Protein 3PM7 (pdb70)

Sequence (139 aa):
KEEFSYEILEEVAVLSENARGWRKELNLISWNGRPPKFDLREWAPDHEKGKGITLTNEEFAELSKTIKSLESYEILEEVAVLSENARGWRKELNLISWNGRPPKFDLREWAPDHEKGKGITLTNEEFAELSKTIKSLEH

Organism: Enterococcus faecalis (strain ATCC 700802 / V583) (NCBI:txid226185)

InterPro domains:
  IPR003173 Transcriptional coactivator p15 (PC4), C-terminal [PF02229] (21-67)
  IPR017154 PC4-like [PIRSF037246] (1-72)

B-factor: mean 55.72, std 22.99, range [24.29, 209.41]

Nearest PDB structures (foldseek):
  3pm7-assembly1_A  TM=9.996E-01  e=3.291E-12  Enterococcus faecalis
  3pm7-assembly1_B  TM=9.893E-01  e=1.223E-09  Enterococcus faecalis
  2ltd-assembly1_B  TM=9.680E-01  e=1.806E-06  Lactococcus lactis subsp. lactis Il1403
  4g06-assembly1_B  TM=9.735E-01  e=4.843E-06  Streptococcus pneumoniae
  2ltt-assembly1_B  TM=8.493E-01  e=4.843E-06  Lactococcus lactis subsp. lactis Il1403

Solvent-accessible surface area: 8720 Å² total

Foldseek 3Di:
DVLQVVFFPAFDDFDDADPQGKTFTWTFGDDPNHPTWTWTGIAGNVNPDTDTDTADVVRVVVVVVVVVVVD/DKDFPAFDDWDDADPQAKTFTWTWMDDPNDGTWTKTWIAHHVSPDTDTDTAHPVRVVVVVVVVVVCPD

Secondary structure (DSSP, 8-state):
-HHHHHHEEEEEEEEEE-TTS-EEEEEEE-GGGPPPEEEEEEE-TTS----EEEE-HHHHHHHHHHHH---/-EEEEEEEEEEEE-SSS-EEEEEEEEETTSPPEEEEEEE-GGG----EEEE-HHHHHHHHHHHH----

Structure (mmCIF, N/CA/C/O backbone):
data_3PM7
#
_entry.id   3PM7
#
_cell.length_a   78.851
_cell.length_b   78.851
_cell.length_c   59.384
_cell.angle_alpha   90.000
_cell.angle_beta   90.000
_cell.angle_gamma   120.000
#
_symmetry.space_group_name_H-M   'P 65'
#
loop_
_entity.id
_entity.type
_entity.pdbx_description
1 polymer 'Uncharacterized protein'
2 non-polymer 'SULFATE ION'
3 non-polymer DI(HYDROXYETHYL)ETHER
4 water water
#
loop_
_atom_site.group_PDB
_atom_site.id
_atom_site.type_symbol
_atom_site.label_atom_id
_atom_site.label_alt_id
_atom_site.label_comp_id
_atom_site.label_asym_id
_atom_site.label_entity_id
_atom_site.label_seq_id
_atom_site.pdbx_PDB_ins_code
_atom_site.Cartn_x
_atom_site.Cartn_y
_atom_site.Cartn_z
_atom_site.occupancy
_atom_site.B_iso_or_equiv
_atom_site.auth_seq_id
_atom_site.auth_comp_id
_atom_site.auth_asym_id
_atom_site.auth_atom_id
_atom_site.pdbx_PDB_model_num
ATOM 9 N N . LYS A 1 2 ? -6.658 38.763 19.065 1.00 112.57 2 LYS A N 1
ATOM 10 C CA . LYS A 1 2 ? -7.931 38.508 19.730 1.00 107.02 2 LYS A CA 1
ATOM 11 C C . LYS A 1 2 ? -8.280 39.593 20.747 1.00 100.85 2 LYS A C 1
ATOM 12 O O . LYS A 1 2 ? -7.512 39.865 21.673 1.00 99.29 2 LYS A O 1
ATOM 18 N N . GLU A 1 3 ? -9.440 40.216 20.562 1.00 95.60 3 GLU A N 1
ATOM 19 C CA . GLU A 1 3 ? -9.975 41.136 21.552 1.00 88.50 3 GLU A CA 1
ATOM 20 C C . GLU A 1 3 ? -10.499 40.305 22.713 1.00 78.65 3 GLU A C 1
ATOM 21 O O . GLU A 1 3 ? -10.854 40.834 23.767 1.00 78.31 3 GLU A O 1
ATOM 27 N N . GLU A 1 4 ? -10.553 38.993 22.505 1.00 70.60 4 GLU A N 1
ATOM 28 C CA . GLU A 1 4 ? -10.987 38.077 23.545 1.00 60.13 4 GLU A CA 1
ATOM 29 C C . GLU A 1 4 ? -9.899 37.963 24.600 1.00 50.18 4 GLU A C 1
ATOM 30 O O . GLU A 1 4 ? -10.168 38.002 25.801 1.00 47.71 4 GLU A O 1
ATOM 36 N N . PHE A 1 5 ? -8.659 37.838 24.154 1.00 47.35 5 PHE A N 1
ATOM 37 C CA . PHE A 1 5 ? -7.539 37.854 25.079 1.00 46.33 5 PHE A CA 1
ATOM 38 C C . PHE A 1 5 ? -7.489 39.178 25.859 1.00 47.79 5 PHE A C 1
ATOM 39 O O . PHE A 1 5 ? -7.247 39.186 27.065 1.00 48.81 5 PHE A O 1
ATOM 47 N N . SER A 1 6 ? -7.753 40.293 25.187 1.00 50.68 6 SER A N 1
ATOM 48 C CA . SER A 1 6 ? -7.648 41.599 25.840 1.00 52.96 6 SER A CA 1
ATOM 49 C C . SER A 1 6 ? -8.644 41.733 26.986 1.00 50.45 6 SER A C 1
ATOM 50 O O . SER A 1 6 ? -8.381 42.404 27.979 1.00 53.13 6 SER A O 1
ATOM 53 N N . TYR A 1 7 ? -9.795 41.089 26.844 1.00 44.63 7 TYR A N 1
ATOM 54 C CA . TYR A 1 7 ? -10.786 41.072 27.907 1.00 37.56 7 TYR A CA 1
ATOM 55 C C . TYR A 1 7 ? -10.368 40.141 29.060 1.00 36.01 7 TYR A C 1
ATOM 56 O O . TYR A 1 7 ? -10.618 40.418 30.242 1.00 36.84 7 TYR A O 1
ATOM 65 N N . GLU A 1 8 ? -9.741 39.024 28.716 1.00 33.66 8 GLU A N 1
ATOM 66 C CA . GLU A 1 8 ? -9.382 38.018 29.715 1.00 34.90 8 GLU A CA 1
ATOM 67 C C . GLU A 1 8 ? -8.133 38.405 30.517 1.00 33.14 8 GLU A C 1
ATOM 68 O O . GLU A 1 8 ? -8.016 38.067 31.697 1.00 33.36 8 GLU A O 1
ATOM 74 N N . ILE A 1 9 ? -7.211 39.130 29.893 1.00 33.48 9 ILE A N 1
ATOM 75 C CA . ILE A 1 9 ? -6.022 39.605 30.606 1.00 30.45 9 ILE A CA 1
ATOM 76 C C . ILE A 1 9 ? -6.386 40.804 31.463 1.00 34.55 9 ILE A C 1
ATOM 77 O O . ILE A 1 9 ? -6.718 41.869 30.948 1.00 39.83 9 ILE A O 1
ATOM 82 N N . LEU A 1 10 ? -6.356 40.631 32.778 1.00 34.78 10 LEU A N 1
ATOM 83 C CA . LEU A 1 10 ? -6.813 41.688 33.666 1.00 32.52 10 LEU A CA 1
ATOM 84 C C . LEU A 1 10 ? -5.671 42.635 33.976 1.00 35.30 10 LEU A C 1
ATOM 85 O O . LEU A 1 10 ? -5.867 43.842 34.069 1.00 34.76 10 LEU A O 1
ATOM 90 N N . GLU A 1 11 ? -4.479 42.077 34.134 1.00 33.71 11 GLU A N 1
ATOM 91 C CA . GLU A 1 11 ? -3.305 42.864 34.467 1.00 36.46 11 GLU A CA 1
ATOM 92 C C . GLU A 1 11 ? -2.080 42.212 33.849 1.00 36.64 11 GLU A C 1
ATOM 93 O O . GLU A 1 11 ? -1.874 41.008 33.989 1.00 31.13 11 GLU A O 1
ATOM 99 N N . GLU A 1 12 ? -1.265 42.993 33.154 1.00 37.83 12 GLU A N 1
ATOM 100 C CA . GLU A 1 12 ? 0.026 42.468 32.710 1.00 39.91 12 GLU A CA 1
ATOM 101 C C . GLU A 1 12 ? 1.004 42.773 33.808 1.00 39.34 12 GLU A C 1
ATOM 102 O O . GLU A 1 12 ? 1.357 43.929 34.022 1.00 39.49 12 GLU A O 1
ATOM 108 N N . VAL A 1 13 ? 1.437 41.730 34.512 1.00 33.21 13 VAL A N 1
ATOM 109 C CA . VAL A 1 13 ? 2.242 41.904 35.705 1.00 33.67 13 VAL A CA 1
ATOM 110 C C . VAL A 1 13 ? 3.771 41.936 35.452 1.00 38.36 13 VAL A C 1
ATOM 111 O O . VAL A 1 13 ? 4.493 42.674 36.116 1.00 38.59 13 VAL A O 1
ATOM 115 N N . ALA A 1 14 ? 4.261 41.121 34.523 1.00 34.50 14 ALA A N 1
ATOM 116 C CA . ALA A 1 14 ? 5.697 41.058 34.248 1.00 43.29 14 ALA A CA 1
ATOM 117 C C . ALA A 1 14 ? 5.978 40.476 32.872 1.00 42.37 14 ALA A C 1
ATOM 118 O O . ALA A 1 14 ? 5.281 39.560 32.421 1.00 34.34 14 ALA A O 1
ATOM 120 N N . VAL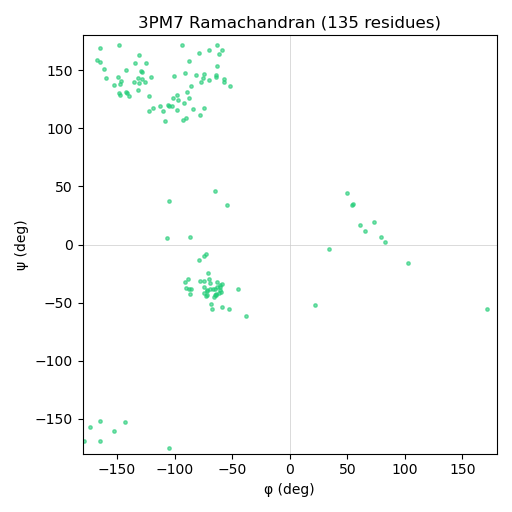 A 1 15 ? 7.006 41.010 32.214 1.00 40.90 15 VAL A N 1
ATOM 121 C CA . VAL A 1 15 ? 7.522 40.430 30.982 1.00 37.71 15 VAL A CA 1
ATOM 122 C C . VAL A 1 15 ? 8.876 39.848 31.342 1.00 39.18 15 VAL A C 1
ATOM 123 O O . VAL A 1 15 ? 9.787 40.593 31.709 1.00 40.06 15 VAL A O 1
ATOM 127 N N . LEU A 1 16 ? 8.997 38.524 31.250 1.00 32.41 16 LEU A N 1
ATOM 128 C CA . LEU A 1 16 ? 10.196 37.802 31.705 1.00 34.36 16 LEU A CA 1
ATOM 129 C C . LEU A 1 16 ? 11.267 37.673 30.622 1.00 36.68 16 LEU A C 1
ATOM 130 O O . LEU A 1 16 ? 12.457 37.576 30.924 1.00 40.91 16 LEU A O 1
ATOM 135 N N . SER A 1 17 ? 10.848 37.629 29.361 1.00 33.89 17 SER A N 1
ATOM 136 C CA . SER A 1 17 ? 11.802 37.492 28.270 1.00 38.31 17 SER A CA 1
ATOM 137 C C . SER A 1 17 ? 11.119 37.840 26.966 1.00 39.40 17 SER A C 1
ATOM 138 O O . SER A 1 17 ? 9.897 37.992 26.917 1.00 36.90 17 SER A O 1
ATOM 141 N N . GLU A 1 18 ? 11.904 37.983 25.904 1.00 35.67 18 GLU A N 1
ATOM 142 C CA . GLU A 1 18 ? 11.320 38.177 24.584 1.00 36.93 18 GLU A CA 1
ATOM 143 C C . GLU A 1 18 ? 12.230 37.525 23.558 1.00 39.77 18 GLU A C 1
ATOM 144 O O . GLU A 1 18 ? 13.441 37.649 23.649 1.00 38.18 18 GLU A O 1
ATOM 150 N N . ASN A 1 19 ? 11.670 36.841 22.571 1.00 37.85 19 ASN A N 1
ATOM 151 C CA . ASN A 1 19 ? 12.548 36.197 21.591 1.00 38.14 19 ASN A CA 1
ATOM 152 C C . ASN A 1 19 ? 12.563 36.952 20.268 1.00 38.31 19 ASN A C 1
ATOM 153 O O . ASN A 1 19 ? 11.941 38.011 20.133 1.00 36.77 19 ASN A O 1
ATOM 158 N N . ALA A 1 20 ? 13.252 36.386 19.290 1.00 32.73 20 ALA A N 1
ATOM 159 C CA . ALA A 1 20 ? 13.583 37.076 18.058 1.00 33.72 20 ALA A CA 1
ATOM 160 C C . ALA A 1 20 ? 12.373 37.239 17.170 1.00 36.08 20 ALA A C 1
ATOM 161 O O . ALA A 1 20 ? 12.427 37.936 16.140 1.00 39.70 20 ALA A O 1
ATOM 163 N N . ARG A 1 21 ? 11.278 36.592 17.567 1.00 36.79 21 ARG A N 1
ATOM 164 C CA . ARG A 1 21 ? 10.013 36.677 16.851 1.00 39.40 21 ARG A CA 1
ATOM 165 C C . ARG A 1 21 ? 9.022 37.548 17.629 1.00 40.40 21 ARG A C 1
ATOM 166 O O . ARG A 1 21 ? 7.835 37.648 17.281 1.00 38.50 21 ARG A O 1
ATOM 174 N N . GLY A 1 22 ? 9.493 38.159 18.711 1.00 36.46 22 GLY A N 1
ATOM 175 C CA . GLY A 1 22 ? 8.629 39.053 19.470 1.00 37.95 22 GLY A CA 1
ATOM 176 C C . GLY A 1 22 ? 7.718 38.363 20.467 1.00 39.93 22 GLY A C 1
ATOM 177 O O . GLY A 1 22 ? 6.935 39.019 21.142 1.00 45.46 22 GLY A O 1
ATOM 178 N N . TRP A 1 23 ? 7.811 37.048 20.588 1.00 32.97 23 TRP A N 1
ATOM 179 C CA . TRP A 1 23 ? 7.002 36.369 21.596 1.00 38.66 23 TRP A CA 1
ATOM 180 C C . TRP A 1 23 ? 7.622 36.658 22.951 1.00 40.55 23 TRP A C 1
ATOM 181 O O . TRP A 1 23 ? 8.840 36.789 23.062 1.00 35.41 23 TRP A O 1
ATOM 192 N N . ARG A 1 24 ? 6.794 36.751 23.987 1.00 40.38 24 ARG A N 1
ATOM 193 C CA . ARG A 1 24 ? 7.292 37.053 25.327 1.00 38.56 24 ARG A CA 1
ATOM 194 C C . ARG A 1 24 ? 6.779 36.037 26.333 1.00 35.65 24 ARG A C 1
ATOM 195 O O . ARG A 1 24 ? 5.621 35.632 26.268 1.00 36.48 24 ARG A O 1
ATOM 203 N N . LYS A 1 25 ? 7.613 35.668 27.297 1.00 31.60 25 LYS A N 1
ATOM 204 C CA . LYS A 1 25 ? 7.137 34.889 28.434 1.00 31.62 25 LYS A CA 1
ATOM 205 C C . LYS A 1 25 ? 6.655 35.871 29.480 1.00 34.96 25 LYS A C 1
ATOM 206 O O . LYS A 1 25 ? 7.391 36.796 29.848 1.00 33.60 25 LYS A O 1
ATOM 212 N N . GLU A 1 26 ? 5.412 35.712 29.938 1.00 34.04 26 GLU A N 1
ATOM 213 C CA . GLU A 1 26 ? 4.768 36.769 30.719 1.00 32.56 26 GLU A CA 1
ATOM 214 C C . GLU A 1 26 ? 4.122 36.245 31.980 1.00 35.02 26 GLU A C 1
ATOM 215 O O . GLU A 1 26 ? 3.558 35.176 31.970 1.00 31.59 26 GLU A O 1
ATOM 221 N N . LEU A 1 27 ? 4.179 37.010 33.062 1.00 35.11 27 LEU A N 1
ATOM 222 C CA . LEU A 1 27 ? 3.287 36.764 34.184 1.00 30.31 27 LEU A CA 1
ATOM 223 C C . LEU A 1 27 ? 2.118 37.727 34.042 1.00 31.90 27 LEU A C 1
ATOM 224 O O . LEU A 1 27 ? 2.308 38.951 34.102 1.00 31.18 27 LEU A O 1
ATOM 229 N N . ASN A 1 28 ? 0.915 37.195 33.842 1.00 28.00 28 ASN A N 1
ATOM 230 C CA . ASN A 1 28 ? -0.311 38.016 33.784 1.00 26.64 28 ASN A CA 1
ATOM 231 C C . ASN A 1 28 ? -1.347 37.540 34.777 1.00 29.03 28 ASN A C 1
ATOM 232 O O . ASN A 1 28 ? -1.337 36.371 35.158 1.00 27.98 28 ASN A O 1
AT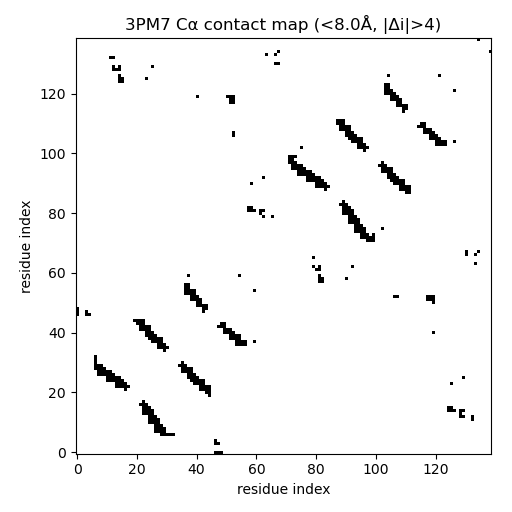OM 237 N N . LEU A 1 29 ? -2.253 38.436 35.180 1.00 28.79 29 LEU A N 1
ATOM 238 C CA . LEU A 1 29 ? -3.435 38.026 35.941 1.00 29.90 29 LEU A CA 1
ATOM 239 C C . LEU A 1 29 ? -4.590 37.878 34.961 1.00 27.78 29 LEU A C 1
ATOM 240 O O . LEU A 1 29 ? -4.906 38.798 34.213 1.00 30.96 29 LEU A O 1
ATOM 245 N N . ILE A 1 30 ? -5.209 36.708 34.942 1.00 25.03 30 ILE A N 1
ATOM 246 C CA . ILE A 1 30 ? -6.127 36.379 33.868 1.00 27.45 30 ILE A CA 1
ATOM 247 C C . ILE A 1 30 ? -7.403 35.744 34.394 1.00 28.19 30 ILE A C 1
ATOM 248 O O . ILE A 1 30 ? -7.361 34.930 35.334 1.00 27.82 30 ILE A O 1
ATOM 253 N N . SER A 1 31 ? -8.527 36.137 33.801 1.00 28.91 31 SER A N 1
ATOM 254 C CA . SER A 1 31 ? -9.785 35.457 34.024 1.00 27.62 31 SER A CA 1
ATOM 255 C C . SER A 1 31 ? -10.097 34.708 32.728 1.00 30.72 31 SER A C 1
ATOM 256 O O . SER A 1 31 ? -10.438 35.334 31.733 1.00 31.55 31 SER A O 1
ATOM 259 N N . TRP A 1 32 ? -9.943 33.381 32.714 1.00 28.82 32 TRP A N 1
ATOM 260 C CA . TRP A 1 32 ? -10.385 32.597 31.545 1.00 31.11 32 TRP A CA 1
ATOM 261 C C . TRP A 1 32 ? -11.904 32.485 31.542 1.00 33.45 32 TRP A C 1
ATOM 262 O O . TRP A 1 32 ? -12.490 31.924 32.470 1.00 32.99 32 TRP A O 1
ATOM 273 N N . ASN A 1 33 ? -12.545 33.030 30.507 1.00 34.93 33 ASN A N 1
ATOM 274 C CA . ASN A 1 33 ? -13.978 32.870 30.314 1.00 36.21 33 ASN A CA 1
ATOM 275 C C . ASN A 1 33 ? -14.804 33.181 31.556 1.00 35.32 33 ASN A C 1
ATOM 276 O O . ASN A 1 33 ? -15.722 32.432 31.872 1.00 35.25 33 ASN A O 1
ATOM 281 N N . GLY A 1 34 ? -14.499 34.273 32.259 1.00 29.02 34 GLY A N 1
ATOM 282 C CA . GLY A 1 34 ? -15.327 34.701 33.382 1.00 27.27 34 GLY A CA 1
ATOM 283 C C . GLY A 1 34 ? -15.074 33.917 34.664 1.00 32.33 34 GLY A C 1
ATOM 284 O O . GLY A 1 34 ? -15.783 34.078 35.661 1.00 35.36 34 GLY A O 1
ATOM 285 N N . ARG A 1 35 ? -14.061 33.061 34.649 1.00 27.93 35 ARG A N 1
ATOM 286 C CA . ARG A 1 35 ? -13.721 32.278 35.827 1.00 32.73 35 ARG A CA 1
ATOM 287 C C . ARG A 1 35 ? -12.934 33.137 36.835 1.00 36.05 35 ARG A C 1
ATOM 288 O O . ARG A 1 35 ? -12.442 34.219 36.487 1.00 34.01 35 ARG A O 1
ATOM 296 N N . PRO A 1 36 ? -12.826 32.668 38.091 1.00 35.67 36 PRO A N 1
ATOM 297 C CA . PRO A 1 36 ? -12.013 33.399 39.062 1.00 35.22 36 PRO A CA 1
ATOM 298 C C . PRO A 1 36 ? -10.610 33.680 38.522 1.00 32.73 36 PRO A C 1
ATOM 299 O O . PRO A 1 36 ? -10.001 32.806 37.893 1.00 32.31 36 PRO A O 1
ATOM 303 N N . PRO A 1 37 ? -10.110 34.915 38.737 1.00 30.04 37 PRO A N 1
ATOM 304 C CA . PRO A 1 37 ? -8.811 35.308 38.193 1.00 28.58 37 PRO A CA 1
ATOM 305 C C 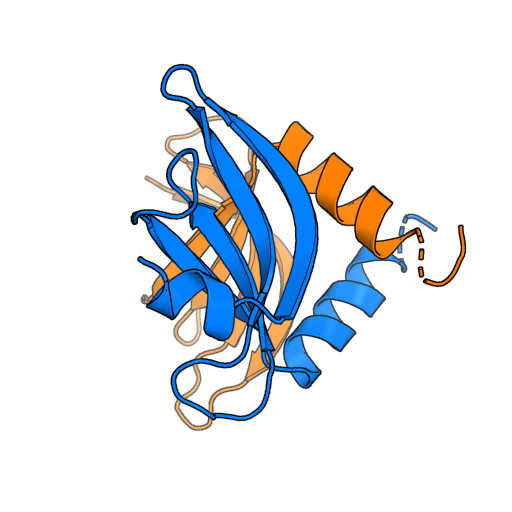. PRO A 1 37 ? -7.676 34.509 38.780 1.00 28.48 37 PRO A C 1
ATOM 306 O O . PRO A 1 37 ? -7.689 34.172 39.963 1.00 30.10 37 PRO A O 1
ATOM 310 N N . LYS A 1 38 ? -6.680 34.225 37.950 1.00 27.30 38 LYS A N 1
ATOM 311 C CA . LYS A 1 38 ? -5.511 33.492 38.391 1.00 31.14 38 LYS A CA 1
ATOM 312 C C . LYS A 1 38 ? -4.246 34.037 37.727 1.00 29.15 38 LYS A C 1
ATOM 313 O O . LYS A 1 38 ? -4.283 34.528 36.605 1.00 31.89 38 LYS A O 1
ATOM 319 N N . PHE A 1 39 ? -3.119 33.944 38.416 1.00 28.91 39 PHE A N 1
ATOM 320 C CA . PHE A 1 39 ? -1.851 34.256 37.788 1.00 29.62 39 PHE A CA 1
ATOM 321 C C . PHE A 1 39 ? -1.493 33.188 36.766 1.00 34.64 39 PHE A C 1
ATOM 322 O O . PHE A 1 39 ? -1.734 32.008 36.981 1.00 36.59 39 PHE A O 1
ATOM 330 N N . ASP A 1 40 ? -0.914 33.623 35.653 1.00 33.54 40 ASP A N 1
ATOM 331 C CA . ASP A 1 40 ? -0.713 32.784 34.485 1.00 31.85 40 ASP A CA 1
ATOM 332 C C . ASP A 1 40 ? 0.675 33.106 33.935 1.00 32.05 40 ASP A C 1
ATOM 333 O O . ASP A 1 40 ? 1.019 34.278 33.717 1.00 27.43 40 ASP A O 1
ATOM 338 N N . LEU A 1 41 ? 1.477 32.070 33.730 1.00 29.75 41 LEU A N 1
ATOM 339 C CA . LEU A 1 41 ? 2.870 32.241 33.302 1.00 31.55 41 LEU A CA 1
ATOM 340 C C . LEU A 1 41 ? 3.027 31.489 31.993 1.00 29.33 41 LEU A C 1
ATOM 341 O O . LEU A 1 41 ? 2.886 30.276 31.956 1.00 33.44 41 LEU A O 1
ATOM 346 N N . ARG A 1 42 ? 3.293 32.202 30.908 1.00 30.51 42 ARG A N 1
ATOM 347 C CA . ARG A 1 42 ? 3.099 31.603 29.604 1.00 29.42 42 ARG A CA 1
ATOM 348 C C . ARG A 1 42 ? 3.742 32.454 28.515 1.00 30.34 42 ARG A C 1
ATOM 349 O O . ARG A 1 42 ? 3.947 33.650 28.698 1.00 35.06 42 ARG A O 1
ATOM 357 N N . GLU A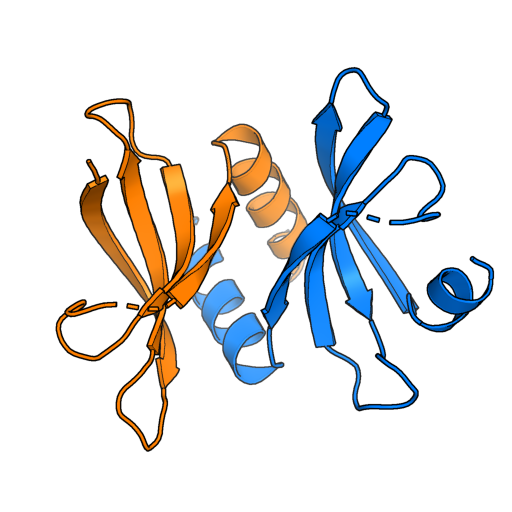 1 43 ? 4.031 31.845 27.372 1.00 30.59 43 GLU A N 1
ATOM 358 C CA . GLU A 1 43 ? 4.557 32.566 26.214 1.00 38.24 43 GLU A CA 1
ATOM 359 C C . GLU A 1 43 ? 3.395 33.154 25.390 1.00 39.64 43 GLU A C 1
ATOM 360 O O . GLU A 1 43 ? 2.392 32.483 25.169 1.00 35.82 43 GLU A O 1
ATOM 366 N N . TRP A 1 44 ? 3.536 34.409 24.951 1.00 35.71 44 TRP A N 1
ATOM 367 C CA . TRP A 1 44 ? 2.496 35.092 24.183 1.00 34.02 44 TRP A CA 1
ATOM 368 C C . TRP A 1 44 ? 3.072 35.743 22.934 1.00 42.37 44 TRP A C 1
ATOM 369 O O . TRP A 1 44 ? 4.146 36.360 22.992 1.00 41.22 44 TRP A O 1
ATOM 380 N N . ALA A 1 45 ? 2.348 35.645 21.823 1.00 41.33 45 ALA A N 1
ATOM 381 C CA . ALA A 1 45 ? 2.742 36.326 20.593 1.00 39.30 45 ALA A CA 1
ATOM 382 C C . ALA A 1 45 ? 2.772 37.835 20.819 1.00 44.22 45 ALA A C 1
ATOM 383 O O . ALA A 1 45 ? 2.209 38.321 21.800 1.00 43.66 45 ALA A O 1
ATOM 385 N N . PRO A 1 46 ? 3.425 38.585 19.907 1.00 49.74 46 PRO A N 1
ATOM 386 C CA . PRO A 1 46 ? 3.619 40.041 20.016 1.00 52.54 46 PRO A CA 1
ATOM 387 C C . PRO A 1 46 ? 2.436 40.846 20.593 1.00 56.99 46 PRO A C 1
ATOM 388 O O . PRO A 1 46 ? 2.588 41.505 21.631 1.00 64.63 46 PRO A O 1
ATOM 392 N N . ASP A 1 47 ? 1.283 40.822 19.942 1.00 45.72 47 ASP A N 1
ATOM 393 C CA . ASP A 1 47 ? 0.151 41.601 20.452 1.00 52.37 47 ASP A CA 1
ATOM 394 C C . ASP A 1 47 ? -0.894 40.700 21.126 1.00 45.66 47 ASP A C 1
ATOM 395 O O . ASP A 1 47 ? -2.110 40.933 21.021 1.00 38.98 47 ASP A O 1
ATOM 400 N N . HIS A 1 48 ? -0.402 39.680 21.823 1.00 43.91 48 HIS A N 1
ATOM 401 C CA . HIS A 1 48 ? -1.254 38.707 22.489 1.00 44.80 48 HIS A CA 1
ATOM 402 C C . HIS A 1 48 ? -2.258 38.095 21.525 1.00 48.98 48 HIS A C 1
ATOM 403 O O . HIS A 1 48 ? -3.375 37.779 21.920 1.00 50.91 48 HIS A O 1
ATOM 410 N N . GLU A 1 49 ? -1.870 37.921 20.271 1.00 48.50 49 GLU A N 1
ATOM 411 C CA . GLU A 1 49 ? -2.811 37.417 19.274 1.00 54.82 49 GLU A CA 1
ATOM 412 C C . GLU A 1 49 ? -2.968 35.904 19.405 1.00 53.07 49 GLU A C 1
ATOM 413 O O . GLU A 1 49 ? -3.866 35.307 18.826 1.00 52.13 49 GLU A O 1
ATOM 419 N N . LYS A 1 50 ? -2.072 35.288 20.164 1.00 51.32 50 LYS A N 1
ATOM 420 C CA . LYS A 1 50 ? -2.023 33.843 20.270 1.00 46.42 50 LYS A CA 1
ATOM 421 C C . LYS A 1 50 ? -1.168 33.488 21.464 1.00 41.87 50 LYS A C 1
ATOM 422 O O . LYS A 1 50 ? -0.196 34.196 21.773 1.00 36.59 50 LYS A O 1
ATOM 436 N N . GLY A 1 52 ? 1.022 30.488 23.880 1.00 38.82 52 GLY A N 1
ATOM 437 C CA . GLY A 1 52 ? 1.800 29.271 23.778 1.00 44.84 52 GLY A CA 1
ATOM 438 C C . GLY A 1 52 ? 1.634 28.516 25.071 1.00 47.41 52 GLY A C 1
ATOM 439 O O . GLY A 1 52 ? 0.699 28.775 25.831 1.00 45.10 52 GLY A O 1
ATOM 440 N N . LYS A 1 53 ? 2.565 27.608 25.330 1.00 55.08 53 LYS A N 1
ATOM 441 C CA . LYS A 1 53 ? 2.507 26.723 26.481 1.00 56.60 53 LYS A CA 1
ATOM 442 C C . LYS A 1 53 ? 2.858 27.457 27.759 1.00 45.74 53 LYS A C 1
ATOM 443 O O . LYS A 1 53 ? 3.721 28.337 27.773 1.00 50.41 53 LYS A O 1
ATOM 449 N N . GLY A 1 54 ? 2.177 27.103 28.842 1.00 40.09 54 GLY A N 1
ATOM 450 C CA . GLY A 1 54 ? 2.479 27.726 30.113 1.00 40.52 54 GLY A CA 1
ATOM 451 C C . GLY A 1 54 ? 1.703 27.068 31.220 1.00 37.94 54 GLY A C 1
ATOM 452 O O . GLY A 1 54 ? 1.277 25.938 31.079 1.00 42.03 54 GLY A O 1
ATOM 453 N N . ILE A 1 55 ? 1.496 27.791 32.314 1.00 33.85 55 ILE A N 1
ATOM 454 C CA . ILE A 1 55 ? 0.887 27.188 33.493 1.00 32.86 55 ILE A CA 1
ATOM 455 C C . ILE A 1 55 ? 0.082 28.252 34.251 1.00 35.89 55 ILE A C 1
ATOM 456 O O . ILE A 1 55 ? 0.457 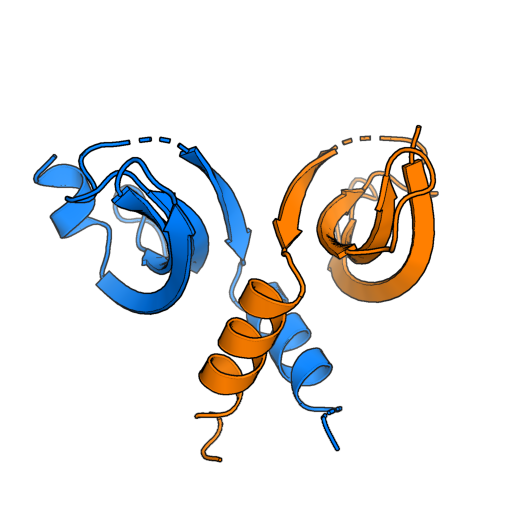29.417 34.308 1.00 33.57 55 ILE A O 1
ATOM 461 N N . THR A 1 56 ? -1.036 27.855 34.826 1.00 34.15 56 THR A N 1
ATOM 462 C CA . THR A 1 56 ? -1.818 28.783 35.637 1.00 42.19 56 THR A CA 1
ATOM 463 C C . THR A 1 56 ? -1.503 28.497 37.106 1.00 46.16 56 THR A C 1
ATOM 464 O O . THR A 1 56 ? -1.228 27.356 37.471 1.00 48.99 56 THR A O 1
ATOM 468 N N . LEU A 1 57 ? -1.481 29.527 37.942 1.00 37.38 57 LEU A N 1
ATOM 469 C CA . LEU A 1 57 ? -1.309 29.298 39.374 1.00 39.81 57 LEU A CA 1
ATOM 470 C C . LEU A 1 57 ? -2.578 29.672 40.123 1.00 48.79 57 LEU A C 1
ATOM 471 O O . LEU A 1 57 ? -3.003 30.827 40.080 1.00 48.89 57 LEU A O 1
ATOM 476 N N . THR A 1 58 ? -3.186 28.709 40.807 1.00 52.66 58 THR A N 1
ATOM 477 C CA . THR A 1 58 ? -4.279 29.051 41.710 1.00 57.26 58 THR A CA 1
ATOM 478 C C . THR A 1 58 ? -3.676 30.016 42.714 1.00 59.11 58 THR A C 1
ATOM 479 O O . THR A 1 58 ? -2.452 30.169 42.770 1.00 57.88 58 THR A O 1
ATOM 483 N N . ASN A 1 59 ? -4.508 30.682 43.502 1.00 58.44 59 ASN A N 1
ATOM 484 C CA . ASN A 1 59 ? -3.982 31.690 44.420 1.00 61.79 59 ASN A CA 1
ATOM 485 C C . ASN A 1 59 ? -3.197 31.070 45.579 1.00 58.66 59 ASN A C 1
ATOM 486 O O . ASN A 1 59 ? -2.324 31.717 46.170 1.00 51.85 59 ASN A O 1
ATOM 491 N N . GLU A 1 60 ? -3.506 29.810 45.882 1.00 59.13 60 GLU A N 1
ATOM 492 C CA . GLU A 1 60 ? -2.797 29.076 46.920 1.00 64.49 60 GLU A CA 1
ATOM 493 C C . GLU A 1 60 ? -1.379 28.724 46.452 1.00 62.54 60 GLU A C 1
ATOM 494 O O . GLU A 1 60 ? -0.424 28.805 47.225 1.00 62.24 60 GLU A O 1
ATOM 500 N N . GLU A 1 61 ? -1.250 28.349 45.181 1.00 56.30 61 GLU A N 1
ATOM 501 C CA . GLU A 1 61 ? 0.049 28.063 44.586 1.00 53.71 61 GLU A CA 1
ATOM 502 C C . GLU A 1 61 ? 0.886 29.327 44.440 1.00 51.92 61 GLU A C 1
ATOM 503 O O . GLU A 1 61 ? 2.101 29.308 44.655 1.00 47.86 61 GLU A O 1
ATOM 509 N N . PHE A 1 62 ? 0.242 30.430 44.079 1.00 47.79 62 PHE A N 1
ATOM 510 C CA . PHE A 1 62 ? 0.990 31.659 43.877 1.00 49.27 62 PHE A CA 1
ATOM 511 C C . PHE A 1 62 ? 1.512 32.227 45.189 1.00 52.01 62 PHE A C 1
ATOM 512 O O . PHE A 1 62 ? 2.539 32.903 45.211 1.00 48.27 62 PHE A O 1
ATOM 520 N N . ALA A 1 63 ? 0.791 31.979 46.279 1.00 54.93 63 ALA A N 1
ATOM 521 C CA . ALA A 1 63 ? 1.242 32.457 47.577 1.00 55.01 63 ALA A CA 1
ATOM 522 C C . ALA A 1 63 ? 2.442 31.627 48.008 1.00 56.54 63 ALA A C 1
ATOM 523 O O . ALA A 1 63 ? 3.425 32.171 48.500 1.00 61.25 63 ALA A O 1
ATOM 525 N N . GLU A 1 64 ? 2.359 30.314 47.811 1.00 59.47 64 GLU A N 1
ATOM 526 C CA . GLU A 1 64 ? 3.477 29.398 48.082 1.00 63.11 64 GLU A CA 1
ATOM 527 C C . GLU A 1 64 ? 4.705 29.690 47.229 1.00 58.98 64 GLU A C 1
ATOM 528 O O . GLU A 1 64 ? 5.828 29.628 47.712 1.00 64.55 64 GLU A O 1
ATOM 534 N N . LEU A 1 65 ? 4.491 29.983 45.952 1.00 52.68 65 LEU A N 1
ATOM 535 C CA . LEU A 1 65 ? 5.581 30.387 45.087 1.00 48.86 65 LEU A CA 1
ATOM 536 C C . LEU A 1 65 ? 6.201 31.651 45.646 1.00 51.42 65 LEU A C 1
ATOM 537 O O . LEU A 1 65 ? 7.419 31.827 45.636 1.00 48.95 65 LEU A O 1
ATOM 542 N N . SER A 1 66 ? 5.343 32.530 46.148 1.00 51.04 66 SER A N 1
ATOM 543 C CA . SER A 1 66 ? 5.764 33.845 46.622 1.00 53.68 66 SER A CA 1
ATOM 544 C C . SER A 1 66 ? 6.503 33.778 47.969 1.00 52.24 66 SER A C 1
ATOM 545 O O . SER A 1 66 ? 7.511 34.453 48.165 1.00 49.80 66 SER A O 1
ATOM 548 N N . LYS A 1 67 ? 6.006 32.955 48.889 1.00 55.27 67 LYS A N 1
ATOM 549 C CA . LYS A 1 67 ? 6.700 32.701 50.148 1.00 61.13 67 LYS A CA 1
ATOM 550 C C . LYS A 1 67 ? 8.078 32.078 49.900 1.00 64.00 67 LYS A C 1
ATOM 551 O O . LYS A 1 67 ? 9.043 32.366 50.610 1.00 68.23 67 LYS A O 1
ATOM 557 N N . THR A 1 68 ? 8.158 31.227 48.883 1.00 57.63 68 THR A N 1
ATOM 558 C CA . THR A 1 68 ? 9.403 30.571 48.504 1.00 54.07 68 THR A CA 1
ATOM 559 C C . THR A 1 68 ? 10.409 31.558 47.928 1.00 53.87 68 THR A 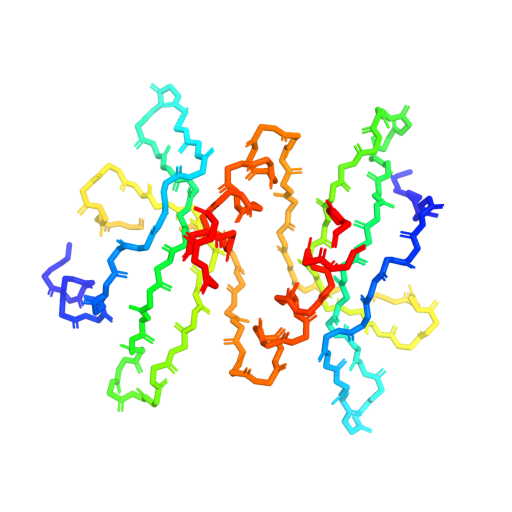C 1
ATOM 560 O O . THR A 1 68 ? 11.571 31.620 48.359 1.00 51.66 68 THR A O 1
ATOM 564 N N . ILE A 1 69 ? 9.959 32.337 46.953 1.00 51.16 69 ILE A N 1
ATOM 565 C CA . ILE A 1 69 ? 10.833 33.302 46.303 1.00 55.71 69 ILE A CA 1
ATOM 566 C C . ILE A 1 69 ? 11.373 34.340 47.294 1.00 60.71 69 ILE A C 1
ATOM 567 O O . ILE A 1 69 ? 12.524 34.774 47.185 1.00 58.11 69 ILE A O 1
ATOM 572 N N . LYS A 1 70 ? 10.550 34.705 48.274 1.00 62.32 70 LYS A N 1
ATOM 573 C CA . LYS A 1 70 ? 10.952 35.649 49.314 1.00 69.04 70 LYS A CA 1
ATOM 574 C C . LYS A 1 70 ? 12.035 35.090 50.234 1.00 69.53 70 LYS A C 1
ATOM 575 O O . LYS A 1 70 ? 13.089 35.705 50.416 1.00 64.38 70 LYS A O 1
ATOM 581 N N . SER A 1 71 ? 11.764 33.933 50.827 1.00 74.77 71 SER A N 1
ATOM 582 C CA . SER A 1 71 ? 12.711 33.293 51.736 1.00 79.04 71 SER A CA 1
ATOM 583 C C . SER A 1 71 ? 13.968 32.885 50.989 1.00 78.23 71 SER A C 1
ATOM 584 O O . SER A 1 71 ? 15.024 32.670 51.578 1.00 82.30 71 SER A O 1
ATOM 595 N N . LEU A 1 73 ? 15.537 34.647 48.985 1.00 80.99 73 LEU A N 1
ATOM 596 C CA . LEU A 1 73 ? 16.105 35.921 48.576 1.00 83.41 73 LEU A CA 1
ATOM 597 C C . LEU A 1 73 ? 16.574 36.640 49.839 1.00 91.46 73 LEU A C 1
ATOM 598 O O . LEU A 1 73 ? 17.177 37.713 49.776 1.00 92.34 73 LEU A O 1
ATOM 603 N N . GLU A 1 74 ? 16.299 36.011 50.981 1.00 95.82 74 GLU A N 1
ATOM 604 C CA . GLU A 1 74 ? 16.655 36.533 52.299 1.00 101.08 74 GLU A CA 1
ATOM 605 C C . GLU A 1 74 ? 15.671 37.603 52.767 1.00 103.71 74 GLU A C 1
ATOM 606 O O . GLU A 1 74 ? 14.543 37.296 53.158 1.00 104.05 74 GLU A O 1
ATOM 612 N N . SER B 1 6 ? 18.159 12.185 29.777 1.00 69.08 6 SER B N 1
ATOM 613 C CA . SER B 1 6 ? 17.076 13.082 29.364 1.00 68.13 6 SER B CA 1
ATOM 614 C C . SER B 1 6 ? 16.893 14.261 30.320 1.00 58.33 6 SER B C 1
ATOM 615 O O . SER B 1 6 ? 17.226 15.399 29.979 1.00 58.06 6 SER B O 1
ATOM 618 N N . TYR B 1 7 ? 16.356 14.008 31.510 1.00 54.50 7 TYR B N 1
ATOM 619 C CA . TYR B 1 7 ? 16.285 15.071 32.522 1.00 53.85 7 TYR B CA 1
ATOM 620 C C . TYR B 1 7 ? 16.727 14.552 33.891 1.00 46.92 7 TYR B C 1
ATOM 621 O O . TYR B 1 7 ? 16.675 13.366 34.148 1.00 43.17 7 TYR B O 1
ATOM 630 N N . GLU B 1 8 ? 17.171 15.457 34.757 1.00 46.17 8 GLU B N 1
ATOM 631 C CA . GLU B 1 8 ? 17.486 15.101 36.136 1.00 47.10 8 GLU B CA 1
ATOM 632 C C . GLU B 1 8 ? 17.072 16.220 37.072 1.00 42.59 8 GLU B C 1
ATOM 633 O O . GLU B 1 8 ? 17.389 17.384 36.842 1.00 42.47 8 GLU B O 1
ATOM 639 N N . ILE B 1 9 ? 16.371 15.863 38.137 1.00 40.87 9 ILE B N 1
ATOM 640 C CA . ILE B 1 9 ? 15.979 16.850 39.126 1.00 44.90 9 ILE B CA 1
ATOM 641 C C . ILE B 1 9 ? 17.156 17.037 40.081 1.00 44.23 9 ILE B C 1
ATOM 642 O O . ILE B 1 9 ? 17.563 16.107 40.760 1.00 41.09 9 ILE B O 1
ATOM 647 N N . LEU B 1 10 ? 17.720 18.242 40.102 1.00 40.12 10 LEU B N 1
ATOM 648 C CA . LEU B 1 10 ? 18.918 18.502 40.891 1.00 37.40 10 LEU B CA 1
ATOM 649 C C . LEU B 1 10 ? 18.559 18.982 42.287 1.00 40.61 10 LEU B C 1
ATOM 650 O O . LEU B 1 10 ? 19.281 18.720 43.236 1.00 43.45 10 LEU B O 1
ATOM 655 N N . GLU B 1 11 ? 17.445 19.702 42.400 1.00 39.74 11 GLU B N 1
ATOM 656 C CA . GLU B 1 11 ? 16.898 20.088 43.696 1.00 45.51 11 GLU B CA 1
ATOM 657 C C . GLU B 1 11 ? 15.396 20.275 43.600 1.00 43.94 11 GLU B C 1
ATOM 658 O O . GLU B 1 11 ? 14.892 20.858 42.639 1.00 36.04 11 GLU B O 1
ATOM 664 N N . GLU B 1 12 ? 14.690 19.777 44.606 1.00 44.57 12 GLU B N 1
ATOM 665 C CA . GLU B 1 12 ? 13.272 20.059 44.756 1.00 44.02 12 GLU B CA 1
ATOM 666 C C . GLU B 1 12 ? 13.138 21.277 45.664 1.00 45.06 12 GLU B C 1
ATOM 667 O O . GLU B 1 12 ? 13.370 21.191 46.871 1.00 44.86 12 GLU B O 1
ATOM 673 N N . VAL B 1 13 ? 12.767 22.415 45.077 1.00 39.08 13 VAL B N 1
ATOM 674 C CA . VAL B 1 13 ? 12.819 23.678 45.797 1.00 42.52 13 VAL B CA 1
ATOM 675 C C . VAL B 1 13 ? 11.547 23.957 46.609 1.00 50.08 13 VAL B C 1
ATOM 676 O O . VAL B 1 13 ? 11.628 24.417 47.751 1.00 53.15 13 VAL B O 1
ATOM 680 N N . ALA B 1 14 ? 10.384 23.682 46.016 1.00 47.56 14 ALA B N 1
ATOM 681 C CA . ALA B 1 14 ? 9.107 23.831 46.716 1.00 44.60 14 ALA B CA 1
ATOM 682 C C . ALA B 1 14 ? 7.964 23.073 46.058 1.00 47.81 14 ALA B C 1
ATOM 683 O O . ALA B 1 14 ? 7.947 22.849 44.842 1.00 44.35 14 ALA B O 1
ATOM 685 N N . VAL B 1 15 ? 7.005 22.675 46.888 1.00 53.26 15 VAL B N 1
ATOM 686 C CA . VAL B 1 15 ? 5.754 22.108 46.417 1.00 58.22 15 VAL B CA 1
ATOM 687 C C . VAL B 1 15 ? 4.687 23.179 46.581 1.00 56.94 15 VAL B C 1
ATOM 688 O O . VAL B 1 15 ? 4.437 23.647 47.688 1.00 59.45 15 VAL B O 1
ATOM 692 N N . LEU B 1 16 ? 4.073 23.592 45.483 1.00 53.91 16 LEU B N 1
ATOM 693 C CA . LEU B 1 16 ? 3.086 24.666 45.555 1.00 54.90 16 LEU B CA 1
ATOM 694 C C . LEU B 1 16 ? 1.699 24.144 45.894 1.00 59.43 16 LEU B C 1
ATOM 695 O O . LEU B 1 16 ? 0.953 24.787 46.626 1.00 63.38 16 LEU B O 1
ATOM 700 N N . SER B 1 17 ? 1.353 22.986 45.344 1.00 61.74 17 SER B N 1
ATOM 701 C CA . SER B 1 17 ? 0.022 22.430 45.528 1.00 67.03 17 SER B CA 1
ATOM 702 C C . SER B 1 17 ? 0.038 20.909 45.539 1.00 70.07 17 SER B C 1
ATOM 703 O O . SER B 1 17 ? 1.039 20.283 45.204 1.00 68.73 17 SER B O 1
ATOM 706 N N . GLU B 1 18 ? -1.115 20.340 45.871 1.00 75.56 18 GLU B N 1
ATOM 707 C CA . GLU B 1 18 ? -1.261 18.940 46.218 1.00 82.89 18 GLU B CA 1
ATOM 708 C C . GLU B 1 18 ? -2.564 18.386 45.630 1.00 84.16 18 GLU B C 1
ATOM 709 O O . GLU B 1 18 ? -3.635 18.972 45.800 1.00 80.66 18 GLU B O 1
ATOM 715 N N . ASN B 1 19 ? -2.472 17.254 44.944 1.00 86.66 19 ASN B N 1
ATOM 716 C CA . ASN B 1 19 ? -3.640 16.596 44.367 1.00 88.34 19 ASN B CA 1
ATOM 717 C C . ASN B 1 19 ? -4.291 15.647 45.359 1.00 90.84 19 ASN B C 1
ATOM 718 O O . ASN B 1 19 ? -3.649 15.191 46.304 1.00 89.94 19 ASN B O 1
ATOM 723 N N . ALA B 1 20 ? -5.566 15.340 45.139 1.00 94.81 20 ALA B N 1
ATOM 724 C CA . ALA B 1 20 ? -6.196 14.235 45.843 1.00 100.49 20 ALA B CA 1
ATOM 725 C C . ALA B 1 20 ? -5.654 12.958 45.212 1.00 106.12 20 ALA B C 1
ATOM 726 O O . ALA B 1 20 ? -5.481 11.933 45.872 1.00 108.39 20 ALA B O 1
ATOM 728 N N . ARG B 1 21 ? -5.356 13.052 43.921 1.00 108.00 21 ARG B N 1
ATOM 729 C CA . ARG B 1 21 ? -4.864 11.924 43.146 1.00 109.75 21 ARG B CA 1
ATOM 730 C C . ARG B 1 21 ? -3.338 11.763 43.228 1.00 104.61 21 ARG B C 1
ATOM 731 O O . ARG B 1 21 ? -2.760 10.936 42.524 1.00 104.48 21 ARG B O 1
ATOM 739 N N . GLY B 1 22 ? -2.693 12.561 44.080 1.00 100.24 22 GLY B N 1
ATOM 740 C CA . GLY B 1 22 ? -1.273 12.402 44.376 1.00 95.35 22 GLY B CA 1
ATOM 741 C C . GLY B 1 22 ? -0.325 13.385 43.702 1.00 86.97 22 GLY B C 1
ATOM 742 O O . GLY B 1 22 ? 0.841 13.522 44.097 1.00 85.72 22 GLY B O 1
ATOM 743 N N . TRP B 1 23 ? -0.822 14.070 42.679 1.00 78.11 23 TRP B N 1
ATOM 744 C CA . TRP B 1 23 ? 0.015 14.955 41.880 1.00 76.25 23 TRP B CA 1
ATOM 745 C C . TRP B 1 23 ? 0.319 16.282 42.571 1.00 75.87 23 TRP B C 1
ATOM 746 O O . TRP B 1 23 ? -0.547 16.872 43.218 1.00 77.97 23 TRP B O 1
ATOM 757 N N . ARG B 1 24 ? 1.556 16.746 42.422 1.00 71.11 24 ARG B N 1
ATOM 758 C CA . ARG B 1 24 ? 1.977 18.008 43.019 1.00 67.52 24 ARG B CA 1
ATOM 759 C C . ARG B 1 24 ? 2.448 18.980 41.954 1.00 62.03 24 ARG B C 1
ATOM 760 O O . ARG B 1 24 ? 3.046 18.574 40.957 1.00 59.13 24 ARG B O 1
ATOM 768 N N . LYS B 1 25 ? 2.164 20.263 42.160 1.00 60.78 25 LYS B N 1
ATOM 769 C CA . LYS B 1 25 ? 2.771 21.314 41.356 1.00 56.17 25 LYS B CA 1
ATOM 770 C C . LYS B 1 25 ? 4.025 21.740 42.094 1.00 50.87 25 LYS B C 1
ATOM 771 O O . LYS B 1 25 ? 3.959 22.146 43.255 1.00 50.59 25 LYS B O 1
ATOM 777 N N . GLU B 1 26 ? 5.170 21.633 41.434 1.00 48.31 26 GLU B N 1
ATOM 778 C CA . GLU B 1 26 ? 6.443 21.848 42.115 1.00 47.08 26 GLU B CA 1
ATOM 779 C C . GLU B 1 26 ? 7.348 22.821 41.394 1.00 43.23 26 GLU B C 1
ATOM 780 O O . GLU B 1 26 ? 7.307 22.933 40.168 1.00 42.49 26 GLU B O 1
ATOM 786 N N . LEU B 1 27 ? 8.158 23.533 42.172 1.00 39.47 27 LEU B N 1
ATOM 787 C CA . LEU B 1 27 ? 9.253 24.321 41.637 1.00 35.84 27 LEU B CA 1
ATOM 788 C C . LEU B 1 27 ? 10.518 23.505 41.893 1.00 40.04 27 LEU B C 1
ATOM 789 O O . LEU B 1 27 ? 10.848 23.208 43.037 1.00 42.34 27 LEU B O 1
ATOM 794 N N . ASN B 1 28 ? 11.207 23.134 40.821 1.00 34.51 28 ASN B N 1
ATOM 795 C CA . ASN B 1 28 ? 12.402 22.317 40.907 1.00 37.28 28 ASN B CA 1
ATOM 796 C C . ASN B 1 28 ? 13.500 22.950 40.093 1.00 37.79 28 ASN B C 1
ATOM 797 O O . ASN B 1 28 ? 13.225 23.801 39.240 1.00 34.92 28 ASN B O 1
ATOM 802 N N . LEU B 1 29 ? 14.734 22.523 40.351 1.00 35.64 29 LEU B N 1
ATOM 803 C CA . LEU B 1 29 ? 15.847 22.813 39.462 1.00 35.35 29 LEU B CA 1
ATOM 804 C C . LEU B 1 29 ? 16.106 21.573 38.632 1.00 32.67 29 LEU B C 1
ATOM 805 O O . LEU B 1 29 ? 16.280 20.488 39.163 1.00 32.79 29 LEU B O 1
ATOM 810 N N . ILE B 1 30 ? 16.115 21.725 37.317 1.00 31.41 30 ILE B N 1
ATOM 811 C CA . ILE B 1 30 ? 16.196 20.556 36.467 1.00 28.93 30 ILE B CA 1
ATOM 812 C C . ILE B 1 30 ? 17.266 20.747 35.413 1.00 32.02 30 ILE B C 1
ATOM 813 O O . ILE B 1 30 ? 17.330 21.793 34.784 1.00 33.28 30 ILE B O 1
ATOM 818 N N . SER B 1 31 ? 18.106 19.733 35.239 1.00 34.98 31 SER B N 1
ATOM 819 C CA . SER B 1 31 ? 19.060 19.708 34.145 1.00 38.46 31 SER B CA 1
ATOM 820 C C . SER B 1 31 ? 18.480 18.868 33.009 1.00 41.35 31 SER B C 1
ATOM 821 O O . SER B 1 31 ? 18.032 17.746 33.223 1.00 38.45 31 SER B O 1
ATOM 824 N N . TRP B 1 32 ? 18.471 19.433 31.808 1.00 44.18 32 TRP B N 1
ATOM 825 C CA . TRP B 1 32 ? 17.937 18.762 30.633 1.00 45.63 32 TRP B CA 1
ATOM 826 C C . TRP B 1 32 ? 19.110 18.331 29.784 1.00 48.85 32 TRP B C 1
ATOM 827 O O . TRP B 1 32 ? 19.911 19.162 29.373 1.00 46.99 32 TRP B O 1
ATOM 838 N N . ASN B 1 33 ? 19.227 17.030 29.544 1.00 58.88 33 ASN B N 1
ATOM 839 C CA . ASN B 1 33 ? 20.299 16.518 28.703 1.00 64.80 33 ASN B CA 1
ATOM 840 C C . ASN B 1 33 ? 21.667 16.958 29.193 1.00 58.45 33 ASN B C 1
ATOM 841 O O . ASN B 1 33 ? 22.561 17.231 28.391 1.00 55.81 33 ASN B O 1
ATOM 846 N N . GLY B 1 34 ? 21.805 17.050 30.514 1.00 55.06 34 GLY B N 1
ATOM 847 C CA . GLY B 1 34 ? 23.078 17.316 31.155 1.00 46.90 34 GLY B CA 1
ATOM 848 C C . GLY B 1 34 ? 23.586 18.737 31.033 1.00 46.47 34 GLY B C 1
ATOM 849 O O . GLY B 1 34 ? 24.777 18.988 31.229 1.00 44.33 34 GLY B O 1
ATOM 850 N N . ARG B 1 35 ? 22.692 19.675 30.722 1.00 47.00 35 ARG B N 1
ATOM 851 C CA . ARG B 1 35 ? 23.085 21.078 30.620 1.00 45.30 35 ARG B CA 1
ATOM 852 C C . ARG B 1 35 ? 22.837 21.755 31.959 1.00 40.08 35 ARG B C 1
ATOM 853 O O . ARG B 1 35 ? 22.247 21.156 32.860 1.00 39.73 35 ARG B O 1
ATOM 861 N N . PRO B 1 36 ? 23.299 22.997 32.109 1.00 38.94 36 PRO B N 1
ATOM 862 C CA . PRO B 1 36 ? 23.117 23.643 33.411 1.00 39.66 36 PRO B CA 1
ATOM 863 C C . PRO B 1 36 ? 21.635 23.684 33.795 1.00 40.63 36 PRO B C 1
ATOM 864 O O . PRO B 1 36 ? 20.787 23.902 32.934 1.00 45.04 36 PRO B O 1
ATOM 868 N N . PRO B 1 37 ? 21.321 23.443 35.077 1.00 39.54 37 PRO B N 1
ATOM 869 C CA . PRO B 1 37 ? 19.916 23.329 35.485 1.00 33.52 37 PRO B CA 1
ATOM 870 C C . PRO B 1 37 ? 19.121 24.605 35.276 1.00 35.75 37 PRO B C 1
ATOM 871 O O . PRO B 1 37 ? 19.674 25.704 35.311 1.00 34.92 37 PRO B O 1
ATOM 875 N N . LYS B 1 38 ? 17.813 24.448 35.093 1.00 36.46 38 LYS B N 1
ATOM 876 C CA . LYS B 1 38 ? 16.904 25.578 34.981 1.00 38.19 38 LYS B CA 1
ATOM 877 C C . LYS B 1 38 ? 15.761 25.380 35.967 1.00 32.37 38 LYS B C 1
ATOM 878 O O . LYS B 1 38 ? 15.402 24.255 36.284 1.00 32.33 38 LYS B O 1
ATOM 884 N N . PHE B 1 39 ? 15.229 26.474 36.487 1.00 30.67 39 PHE B N 1
ATOM 885 C CA . PHE B 1 39 ? 14.030 26.411 37.313 1.00 36.01 39 PHE B CA 1
ATOM 886 C C . PHE B 1 39 ? 12.880 25.912 36.461 1.00 35.13 39 PHE B C 1
ATOM 887 O O . PHE B 1 39 ? 12.817 26.191 35.267 1.00 37.74 39 PHE B O 1
ATOM 895 N N . ASP B 1 40 ? 11.985 25.159 37.079 1.00 34.50 40 ASP B N 1
ATOM 896 C CA . ASP B 1 40 ? 10.951 24.435 36.362 1.00 33.09 40 ASP B CA 1
ATOM 897 C C . ASP B 1 40 ? 9.733 24.403 37.275 1.00 37.49 40 ASP B C 1
ATOM 898 O O . ASP B 1 40 ? 9.834 24.038 38.454 1.00 34.67 40 ASP B O 1
ATOM 903 N N . LEU B 1 41 ? 8.592 24.808 36.723 1.00 37.73 41 LEU B N 1
ATOM 904 C CA . LEU B 1 41 ? 7.322 24.843 37.433 1.00 39.85 41 LEU B CA 1
ATOM 905 C C . LEU B 1 41 ? 6.411 23.896 36.687 1.00 40.12 41 LEU B C 1
ATOM 906 O O . LEU B 1 41 ? 6.110 24.130 35.511 1.00 37.51 41 LEU B O 1
ATOM 911 N N . ARG B 1 42 ? 5.960 22.840 37.358 1.00 38.96 42 ARG B N 1
ATOM 912 C CA . ARG B 1 42 ? 5.361 21.731 36.649 1.00 43.45 42 ARG B CA 1
ATOM 913 C C . ARG B 1 42 ? 4.587 20.802 37.582 1.00 44.61 42 ARG B C 1
ATOM 914 O O . ARG B 1 42 ? 4.840 20.752 38.791 1.00 43.91 42 ARG B O 1
ATOM 922 N N . GLU B 1 43 ? 3.642 20.071 37.005 1.00 47.72 43 GLU B N 1
ATOM 923 C CA . GLU B 1 43 ? 2.889 19.052 37.731 1.00 54.99 43 GLU B CA 1
ATOM 924 C C . GLU B 1 43 ? 3.589 17.705 37.670 1.00 54.24 43 GLU B C 1
ATOM 925 O O . GLU B 1 43 ? 3.990 17.246 36.600 1.00 57.15 43 GLU B O 1
ATOM 931 N N . TRP B 1 44 ? 3.731 17.064 38.822 1.00 52.31 44 TRP B N 1
ATOM 932 C CA . TRP B 1 44 ? 4.367 15.762 38.871 1.00 55.90 44 TRP B CA 1
ATOM 933 C C . TRP B 1 44 ? 3.457 14.756 39.550 1.00 64.56 44 TRP B C 1
ATOM 934 O O . TRP B 1 44 ? 2.795 15.081 40.532 1.00 68.50 44 TRP B O 1
ATOM 945 N N . ALA B 1 45 ? 3.430 13.539 39.015 1.00 64.86 45 ALA B N 1
ATOM 946 C CA . ALA B 1 45 ? 2.767 12.429 39.664 1.00 73.09 45 ALA B CA 1
ATOM 947 C C . ALA B 1 45 ? 3.583 12.053 40.897 1.00 80.56 45 ALA B C 1
ATOM 948 O O . ALA B 1 45 ? 4.722 12.498 41.045 1.00 79.52 45 ALA B O 1
ATOM 950 N N . PRO B 1 46 ? 3.011 11.228 41.788 1.00 85.00 46 PRO B N 1
ATOM 951 C CA . PRO B 1 46 ? 3.751 10.835 42.991 1.00 85.34 46 PRO B CA 1
ATOM 952 C C . PRO B 1 46 ? 5.089 10.178 42.647 1.00 82.79 46 PRO B C 1
ATOM 953 O O . PRO B 1 46 ? 5.180 9.442 41.662 1.00 82.70 46 PRO B O 1
ATOM 957 N N . ASP B 1 47 ? 6.118 10.457 43.442 1.00 80.69 47 ASP B N 1
ATOM 958 C CA . ASP B 1 47 ? 7.433 9.866 43.220 1.00 79.54 47 ASP B CA 1
ATOM 959 C C . ASP B 1 47 ? 8.050 10.329 41.912 1.00 73.65 47 ASP B C 1
ATOM 960 O O . ASP B 1 47 ? 9.054 9.779 41.466 1.00 76.81 47 ASP B O 1
ATOM 965 N N . HIS B 1 48 ? 7.451 11.339 41.295 1.00 65.57 48 HIS B N 1
ATOM 966 C CA . HIS B 1 48 ? 7.940 11.831 40.017 1.00 67.53 48 HIS B CA 1
ATOM 967 C C . HIS B 1 48 ? 7.877 10.720 38.973 1.00 70.98 48 HIS B C 1
ATOM 968 O O . HIS B 1 48 ? 8.497 10.793 37.917 1.00 70.10 48 HIS B O 1
ATOM 975 N N . GLU B 1 49 ? 7.104 9.690 39.280 1.00 80.93 49 GLU B N 1
ATOM 976 C CA . GLU B 1 49 ? 6.862 8.604 38.343 1.00 89.06 49 GLU B CA 1
ATOM 977 C C . GLU B 1 49 ? 6.555 9.118 36.930 1.00 86.17 49 GLU B C 1
ATOM 978 O O . GLU B 1 49 ? 6.982 8.523 35.939 1.00 88.92 49 GLU B O 1
ATOM 984 N N . LYS B 1 50 ? 5.813 10.219 36.838 1.00 79.65 50 LYS B N 1
ATOM 985 C CA . LYS B 1 50 ? 5.440 10.777 35.541 1.00 79.02 50 LYS B CA 1
ATOM 986 C C . LYS B 1 50 ? 5.440 12.295 35.541 1.00 72.57 50 LYS B C 1
ATOM 987 O O . LYS B 1 50 ? 5.053 12.935 36.520 1.00 67.36 50 LYS B O 1
ATOM 1001 N N . GLY B 1 52 ? 4.122 15.894 34.150 1.00 69.90 52 GLY B N 1
ATOM 1002 C CA . GLY B 1 52 ? 2.924 16.502 33.600 1.00 66.45 52 GLY B CA 1
ATOM 1003 C C . GLY B 1 52 ? 3.229 17.829 32.932 1.00 64.49 52 GLY B C 1
ATOM 1004 O O . GLY B 1 52 ? 4.346 18.043 32.458 1.00 63.52 52 GLY B O 1
ATOM 1005 N N . LYS B 1 53 ? 2.245 18.726 32.909 1.00 62.07 53 LYS B N 1
ATOM 1006 C CA . LYS B 1 53 ? 2.401 20.030 32.268 1.00 61.01 53 LYS B CA 1
ATOM 1007 C C . LYS B 1 53 ? 3.116 21.041 33.160 1.00 53.28 53 LYS B C 1
ATOM 1008 O O . LYS B 1 53 ? 2.960 21.045 34.382 1.00 50.69 53 LYS B O 1
ATOM 1014 N N . GLY B 1 54 ? 3.895 21.911 32.539 1.00 52.40 54 GLY B N 1
ATOM 1015 C CA . GLY B 1 54 ? 4.653 22.892 33.287 1.00 53.15 54 GLY B CA 1
ATOM 1016 C C . GLY B 1 54 ? 5.423 23.778 32.343 1.00 49.74 54 GLY B C 1
ATOM 1017 O O . GLY B 1 54 ? 5.201 23.730 31.134 1.00 50.01 54 GLY B O 1
ATOM 1018 N N . ILE B 1 55 ? 6.340 24.573 32.887 1.00 44.47 55 ILE B N 1
ATOM 1019 C CA . ILE B 1 55 ? 7.122 25.491 32.070 1.00 42.99 55 ILE B CA 1
ATOM 1020 C C . ILE B 1 55 ? 8.531 25.647 32.655 1.00 43.02 55 ILE B C 1
ATOM 1021 O O . ILE B 1 55 ? 8.705 2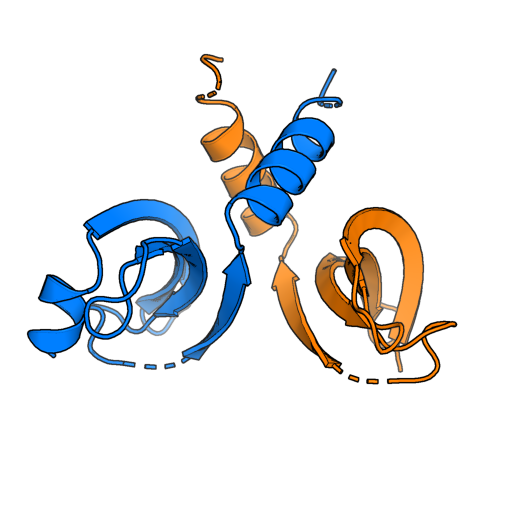5.666 33.874 1.00 40.75 55 ILE B O 1
ATOM 1026 N N . THR B 1 56 ? 9.536 25.705 31.784 1.00 45.63 56 THR B N 1
ATOM 1027 C CA . THR B 1 56 ? 10.911 25.963 32.221 1.00 45.98 56 THR B CA 1
ATOM 1028 C C . THR B 1 56 ? 11.184 27.462 32.192 1.00 45.13 56 THR B C 1
ATOM 1029 O O . THR B 1 56 ? 10.617 28.181 31.377 1.00 53.70 56 THR B O 1
ATOM 1033 N N . LEU B 1 57 ? 12.021 27.939 33.105 1.00 35.05 57 LEU B N 1
ATOM 1034 C CA . LEU B 1 57 ? 12.420 29.343 33.118 1.00 35.45 57 LEU B CA 1
ATOM 1035 C C . LEU B 1 57 ? 13.933 29.454 33.004 1.00 40.86 57 LEU B C 1
ATOM 1036 O O . LEU B 1 57 ? 14.654 28.829 33.776 1.00 39.72 57 LEU B O 1
ATOM 1041 N N . THR B 1 58 ? 14.416 30.249 32.056 1.00 42.33 58 THR B N 1
ATOM 1042 C CA . THR B 1 58 ? 15.845 30.557 32.011 1.00 45.84 58 THR B CA 1
ATOM 1043 C C . THR B 1 58 ? 16.231 31.314 33.281 1.00 45.80 58 THR B C 1
ATOM 1044 O O . THR B 1 58 ? 15.365 31.702 34.077 1.00 41.90 58 THR B O 1
ATOM 1048 N N . ASN B 1 59 ? 17.529 31.513 33.480 1.00 43.53 59 ASN B N 1
ATOM 1049 C CA . ASN B 1 59 ? 18.026 32.258 34.632 1.00 45.04 59 ASN B CA 1
ATOM 1050 C C . ASN B 1 59 ? 17.566 33.695 34.627 1.00 39.86 59 ASN B C 1
ATOM 1051 O O . ASN B 1 59 ? 17.312 34.280 35.677 1.00 40.59 59 ASN B O 1
ATOM 1056 N N . GLU B 1 60 ? 17.497 34.271 33.434 1.00 38.46 60 GLU B N 1
ATOM 1057 C CA . GLU B 1 60 ? 17.073 35.653 33.279 1.00 45.33 60 GLU B CA 1
ATOM 1058 C C . GLU B 1 60 ? 15.574 35.775 33.536 1.00 41.93 60 GLU B C 1
ATOM 1059 O O . GLU B 1 60 ? 15.121 36.739 34.164 1.00 43.01 60 GLU B O 1
ATOM 1065 N N . GLU B 1 61 ? 14.805 34.791 33.069 1.00 38.38 61 GLU B N 1
ATOM 1066 C CA . GLU B 1 61 ? 13.368 34.803 33.307 1.00 36.70 61 GLU B CA 1
ATOM 1067 C C . GLU B 1 61 ? 13.093 34.663 34.783 1.00 34.24 61 GLU B C 1
ATOM 1068 O O . GLU B 1 61 ? 12.267 35.364 35.320 1.00 32.58 61 GLU B O 1
ATOM 1074 N N . PHE B 1 62 ? 13.800 33.767 35.457 1.00 36.88 62 PHE B N 1
ATOM 1075 C CA . PHE B 1 62 ? 13.516 33.564 36.873 1.00 36.47 62 PHE B CA 1
ATOM 1076 C C . PHE B 1 62 ? 13.953 34.784 37.698 1.00 39.88 62 PHE B C 1
ATOM 1077 O O . PHE B 1 62 ? 13.324 35.117 38.704 1.00 42.50 62 PHE B O 1
ATOM 1085 N N . ALA B 1 63 ? 15.022 35.454 37.277 1.00 40.90 63 ALA B N 1
ATOM 1086 C CA . ALA B 1 63 ? 15.458 36.680 37.955 1.00 45.71 63 ALA B CA 1
ATOM 1087 C C . ALA B 1 63 ? 14.416 37.790 37.841 1.00 44.08 63 ALA B C 1
ATOM 1088 O O . ALA B 1 63 ? 14.135 38.482 38.824 1.00 45.09 63 ALA B O 1
ATOM 1090 N N . GLU B 1 64 ? 13.837 37.960 36.653 1.00 46.56 64 GLU B N 1
ATOM 1091 C CA . GLU B 1 64 ? 12.791 38.971 36.466 1.00 44.35 64 GLU B CA 1
ATOM 1092 C C . GLU B 1 64 ? 11.574 38.615 37.296 1.00 41.64 64 GLU B C 1
ATOM 1093 O O . GLU B 1 64 ? 10.915 39.491 37.837 1.00 43.08 64 GLU B O 1
ATOM 1099 N N . LEU B 1 65 ? 11.258 37.325 37.372 1.00 34.26 65 LEU B N 1
ATOM 1100 C CA . LEU B 1 65 ? 10.095 36.886 38.142 1.00 30.66 65 LEU B CA 1
ATOM 1101 C C . LEU B 1 65 ? 10.293 37.205 39.617 1.00 40.89 65 LEU B C 1
ATOM 1102 O O . LEU B 1 65 ? 9.382 37.678 40.287 1.00 47.77 65 LEU B O 1
ATOM 1107 N N . SER B 1 66 ? 11.498 36.963 40.119 1.00 41.02 66 SER B N 1
ATOM 1108 C CA . SER B 1 66 ? 11.784 37.181 41.533 1.00 44.75 66 SER B CA 1
ATOM 1109 C C . SER B 1 66 ? 11.723 38.664 41.886 1.00 48.73 66 SER B C 1
ATOM 1110 O O . SER B 1 66 ? 11.272 39.028 42.969 1.00 45.80 66 SER B O 1
ATOM 1113 N N . LYS B 1 67 ? 12.218 39.500 40.974 1.00 50.88 67 LYS B N 1
ATOM 1114 C CA . LYS B 1 67 ? 12.183 40.951 41.126 1.00 54.42 67 LYS B CA 1
ATOM 1115 C C . LYS B 1 67 ? 10.744 41.434 41.108 1.00 51.29 67 LYS B C 1
ATOM 1116 O O . LYS B 1 67 ? 10.345 42.261 41.925 1.00 50.61 67 LYS B O 1
ATOM 1122 N N . THR B 1 68 ? 9.956 40.925 40.166 1.00 44.67 68 THR B N 1
ATOM 1123 C CA . THR B 1 68 ? 8.561 41.326 40.111 1.00 46.59 68 THR B CA 1
ATOM 1124 C C . THR B 1 68 ? 7.913 40.962 41.443 1.00 51.82 68 THR B C 1
ATOM 1125 O O . THR B 1 68 ? 7.366 41.819 42.131 1.00 49.32 68 THR B O 1
ATOM 1129 N N . ILE B 1 69 ? 8.032 39.701 41.838 1.00 53.85 69 ILE B N 1
ATOM 1130 C CA . ILE B 1 69 ? 7.433 39.251 43.089 1.00 57.80 69 ILE B CA 1
ATOM 1131 C C . ILE B 1 69 ? 7.972 40.045 44.277 1.00 65.67 69 ILE B C 1
ATOM 1132 O O . ILE B 1 69 ? 7.255 40.315 45.240 1.00 69.42 69 ILE B O 1
ATOM 1137 N N . LYS B 1 70 ? 9.240 40.426 44.196 1.00 66.83 70 LYS B N 1
ATOM 1138 C CA . LYS B 1 70 ?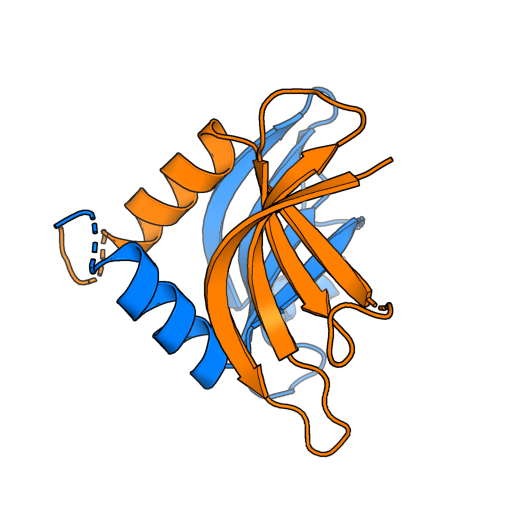 9.836 41.314 45.182 1.00 74.22 70 LYS B CA 1
ATOM 1139 C C . LYS B 1 70 ? 9.002 42.587 45.348 1.00 73.83 70 LYS B C 1
ATOM 1140 O O . LYS B 1 70 ? 8.583 42.923 46.459 1.00 71.11 70 LYS B O 1
ATOM 1146 N N . SER B 1 71 ? 8.767 43.288 44.240 1.00 73.66 71 SER B N 1
ATOM 1147 C CA . SER B 1 71 ? 7.977 44.517 44.258 1.00 71.64 71 SER B CA 1
ATOM 1148 C C . SER B 1 71 ? 6.623 44.297 44.894 1.00 73.55 71 SER B C 1
ATOM 1149 O O . SER B 1 71 ? 6.187 45.086 45.728 1.00 80.22 71 SER B O 1
ATOM 1160 N N . LEU B 1 73 ? 5.642 42.578 47.071 1.00 85.56 73 LEU B N 1
ATOM 1161 C CA . LEU B 1 73 ? 5.746 42.605 48.523 1.00 95.11 73 LEU B CA 1
ATOM 1162 C C . LEU B 1 73 ? 6.042 44.036 48.970 1.00 102.74 73 LEU B C 1
ATOM 1163 O O . LEU B 1 73 ? 5.345 44.589 49.822 1.00 104.24 73 LEU B O 1
ATOM 1168 N N . GLU B 1 74 ? 7.074 44.623 48.369 1.00 106.98 74 GLU B N 1
ATOM 1169 C CA . GLU B 1 74 ? 7.359 46.054 48.472 1.00 112.00 74 GLU B CA 1
ATOM 1170 C C . GLU B 1 74 ? 8.717 46.352 47.854 1.00 112.68 74 GLU B C 1
ATOM 1171 O O . GLU B 1 74 ? 8.833 47.193 46.962 1.00 114.95 74 GLU B O 1
ATOM 1177 N N . HIS B 1 75 ? 9.737 45.653 48.349 1.00 110.29 75 HIS B N 1
ATOM 1178 C CA . HIS B 1 75 ? 11.107 45.787 47.869 1.00 110.11 75 HIS B CA 1
ATOM 1179 C C . HIS B 1 75 ? 11.153 45.808 46.345 1.00 106.20 75 HIS B C 1
ATOM 1180 O O . HIS B 1 75 ? 11.003 46.851 45.714 1.00 105.15 75 HIS B O 1
#

CATH classification: 2.30.31.70

Radius of gyration: 15.19 Å; Cα contacts (8 Å, |Δi|>4): 276; chains: 2; bounding box: 38×38×35 Å